Protein AF-A0A1H6NHF2-F1 (afdb_monomer)

Secondary structure (DSSP, 8-state):
----EEEEE-TTT--EEEEEEE-SSS---S-EEEE--STT---EEEE-SSSEEEEEE---

Sequence (60 aa):
MADETQQITCPSCHRKFELTEHNADGIPTENEHYECPYKGCDYSASQRSAGSFSTKRLAK

Solvent-accessible surface area (backbone atoms only — not comparable to full-atom values): 3794 Å² total; per-residue (Å²): 132,83,74,58,66,42,83,46,66,39,88,85,75,70,47,61,30,37,39,32,48,50,63,89,79,84,64,66,55,84,74,32,65,39,54,48,67,50,92,95,43,89,50,64,47,76,44,89,47,72,31,45,58,46,59,44,69,62,82,127

Organism: NCBI:txid173990

Structure (mmCIF, N/CA/C/O backbone):
data_AF-A0A1H6NHF2-F1
#
_entry.id   AF-A0A1H6NHF2-F1
#
loop_
_atom_site.group_PDB
_atom_site.id
_atom_site.type_symbol
_atom_site.label_a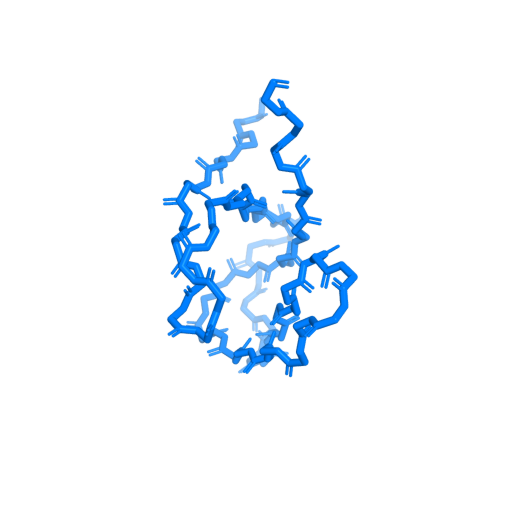tom_id
_atom_site.label_alt_id
_atom_site.label_comp_id
_atom_site.label_asym_id
_atom_site.label_entity_id
_atom_site.label_seq_id
_atom_site.pdbx_PDB_ins_code
_atom_site.Cartn_x
_atom_site.Cartn_y
_atom_site.Cartn_z
_atom_site.occupancy
_atom_site.B_iso_or_equiv
_atom_site.auth_seq_id
_atom_site.auth_comp_id
_atom_site.auth_asym_id
_atom_site.auth_atom_id
_atom_site.pdbx_PDB_model_num
ATOM 1 N N . MET A 1 1 ? 12.805 8.052 -14.631 1.00 44.97 1 MET A N 1
ATOM 2 C CA . MET A 1 1 ? 12.237 6.697 -14.760 1.00 44.97 1 MET A CA 1
ATOM 3 C C . MET A 1 1 ? 11.171 6.630 -13.684 1.00 44.97 1 MET A C 1
ATOM 5 O O . MET A 1 1 ? 11.532 6.745 -12.522 1.00 44.97 1 MET A O 1
ATOM 9 N N . ALA A 1 2 ? 9.898 6.732 -14.067 1.00 50.75 2 ALA A N 1
ATOM 10 C CA . ALA A 1 2 ? 8.805 6.953 -13.126 1.00 50.75 2 ALA A CA 1
ATOM 11 C C . ALA A 1 2 ? 8.500 5.642 -12.395 1.00 50.75 2 ALA A C 1
ATOM 13 O O . ALA A 1 2 ? 8.010 4.698 -12.999 1.00 50.75 2 ALA A O 1
ATOM 14 N N . ASP A 1 3 ? 8.869 5.592 -11.120 1.00 57.38 3 ASP A N 1
ATOM 15 C CA . ASP A 1 3 ? 8.366 4.618 -10.158 1.00 57.38 3 ASP A CA 1
ATOM 16 C C . ASP A 1 3 ? 6.866 4.901 -10.001 1.00 57.38 3 ASP A C 1
ATOM 18 O O . ASP A 1 3 ? 6.484 5.890 -9.371 1.00 57.38 3 ASP A O 1
ATOM 22 N N . GLU A 1 4 ? 6.013 4.144 -10.695 1.00 70.94 4 GLU A N 1
ATOM 23 C CA . GLU A 1 4 ? 4.567 4.362 -10.642 1.00 70.94 4 GLU A CA 1
ATOM 24 C C . GLU A 1 4 ? 4.034 3.710 -9.360 1.00 70.94 4 GLU A C 1
ATOM 26 O O . GLU A 1 4 ? 3.744 2.515 -9.299 1.00 70.94 4 GLU A O 1
ATOM 31 N N . THR A 1 5 ? 3.996 4.492 -8.278 1.00 74.44 5 THR A N 1
ATOM 32 C CA . THR A 1 5 ? 3.452 4.045 -6.996 1.00 74.44 5 THR A CA 1
ATOM 33 C C . THR A 1 5 ? 1.931 4.155 -6.996 1.00 74.44 5 THR A C 1
ATOM 35 O O . THR A 1 5 ? 1.353 5.213 -7.246 1.00 74.44 5 THR A O 1
ATOM 38 N N . GLN A 1 6 ? 1.253 3.055 -6.676 1.00 80.12 6 GLN A N 1
ATOM 39 C CA . GLN A 1 6 ? -0.197 3.013 -6.519 1.00 80.12 6 GLN A CA 1
ATOM 40 C C . GLN A 1 6 ? -0.568 2.889 -5.041 1.00 80.12 6 GLN A C 1
ATOM 42 O O . GLN A 1 6 ? -0.096 2.006 -4.327 1.00 80.12 6 GLN A O 1
ATOM 47 N N . GLN A 1 7 ? -1.450 3.767 -4.563 1.00 85.50 7 GLN A N 1
ATOM 48 C CA . GLN A 1 7 ? -1.993 3.677 -3.209 1.00 85.50 7 GLN A CA 1
ATOM 49 C C . GLN A 1 7 ? -3.184 2.720 -3.184 1.00 85.50 7 GLN A C 1
ATOM 51 O O . GLN A 1 7 ? -4.279 3.061 -3.633 1.00 85.50 7 GLN A O 1
ATOM 56 N N . ILE A 1 8 ? -2.996 1.540 -2.602 1.00 83.38 8 ILE A N 1
ATOM 57 C CA . ILE A 1 8 ? -4.054 0.541 -2.433 1.00 83.38 8 ILE A CA 1
ATOM 58 C C . ILE A 1 8 ? -4.432 0.373 -0.966 1.00 83.38 8 ILE A C 1
ATOM 60 O O . ILE A 1 8 ? -3.635 0.557 -0.046 1.00 83.38 8 ILE A O 1
ATOM 64 N N . THR A 1 9 ? -5.703 0.048 -0.739 1.00 86.31 9 THR A N 1
ATOM 65 C CA . THR A 1 9 ? -6.242 -0.194 0.602 1.00 86.31 9 THR A CA 1
ATOM 66 C C . THR A 1 9 ? -6.380 -1.691 0.815 1.00 86.31 9 THR A C 1
ATOM 68 O O . THR A 1 9 ? -7.047 -2.372 0.042 1.00 86.31 9 THR A O 1
ATOM 71 N N . CYS A 1 10 ? -5.762 -2.206 1.875 1.00 86.06 10 CYS A N 1
ATOM 72 C CA . CYS A 1 10 ? -5.876 -3.607 2.246 1.00 86.06 10 CYS A CA 1
ATOM 73 C C . CYS A 1 10 ? -7.331 -3.926 2.636 1.00 86.06 10 CYS A C 1
ATOM 75 O O . CYS A 1 10 ? -7.824 -3.320 3.587 1.00 86.06 10 CYS A O 1
ATOM 77 N N . PRO A 1 11 ? -8.015 -4.892 2.002 1.00 84.69 11 PRO A N 1
ATOM 78 C CA . PRO A 1 11 ? -9.385 -5.253 2.372 1.00 84.69 11 PRO A CA 1
ATOM 79 C C . PRO A 1 11 ? -9.468 -6.004 3.711 1.00 84.69 11 PRO A C 1
ATOM 81 O O . PRO A 1 11 ? -10.533 -6.067 4.307 1.00 84.69 11 PRO A O 1
ATOM 84 N N . SER A 1 12 ? -8.356 -6.551 4.216 1.00 86.38 12 SER A N 1
ATOM 85 C CA . SER A 1 1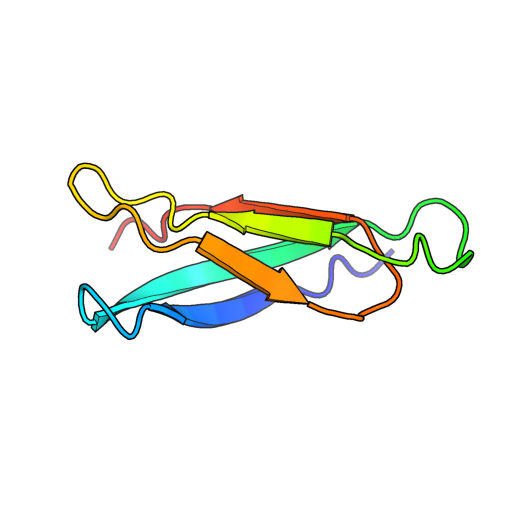2 ? -8.333 -7.255 5.505 1.00 86.38 12 SER A CA 1
ATOM 86 C C . SER A 1 12 ? -8.224 -6.296 6.697 1.00 86.38 12 SER A C 1
ATOM 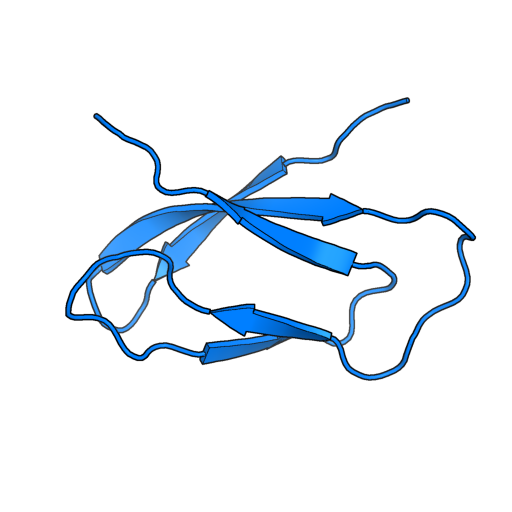88 O O . SER A 1 12 ? -8.991 -6.403 7.648 1.00 86.38 12 SER A O 1
ATOM 90 N N . CYS A 1 13 ? -7.300 -5.327 6.654 1.00 88.06 13 CYS A N 1
ATOM 91 C CA . CYS A 1 13 ? -7.073 -4.393 7.769 1.00 88.06 13 CYS A CA 1
ATOM 92 C C . CYS A 1 13 ? -7.504 -2.944 7.490 1.00 88.06 13 CYS A C 1
ATOM 94 O O . CYS A 1 13 ? -7.334 -2.086 8.355 1.00 88.06 13 CYS A O 1
ATOM 96 N N . HIS A 1 14 ? -8.025 -2.652 6.293 1.00 87.00 14 HIS A N 1
ATOM 97 C CA . HIS A 1 14 ? -8.473 -1.326 5.840 1.00 87.00 14 HIS A CA 1
ATOM 98 C C . HIS A 1 14 ? -7.386 -0.237 5.885 1.00 87.00 14 HIS A C 1
ATOM 100 O O . HIS A 1 14 ? -7.672 0.961 5.845 1.00 87.00 14 HIS A O 1
ATOM 106 N N . ARG A 1 15 ? -6.112 -0.638 5.951 1.00 86.56 15 ARG A N 1
ATOM 107 C CA . ARG A 1 15 ? -4.972 0.280 5.932 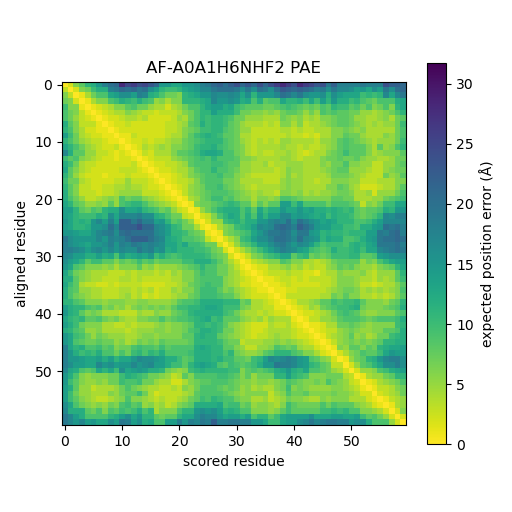1.00 86.56 15 ARG A CA 1
ATOM 108 C C . ARG A 1 15 ? -4.487 0.522 4.509 1.00 86.56 15 ARG A C 1
ATOM 110 O O . ARG A 1 15 ? -4.536 -0.373 3.668 1.00 86.56 15 ARG A O 1
ATOM 117 N N . LYS A 1 16 ? -4.006 1.738 4.261 1.00 87.38 16 LYS A N 1
ATOM 118 C CA . LYS A 1 16 ? -3.505 2.178 2.956 1.00 87.38 16 LYS A CA 1
ATOM 119 C C . LYS A 1 16 ? -2.009 1.938 2.871 1.00 87.38 16 LYS A C 1
ATOM 121 O O . LYS A 1 16 ? -1.287 2.373 3.757 1.00 87.38 16 LYS A O 1
ATOM 126 N N . PHE A 1 17 ? -1.542 1.287 1.823 1.00 86.25 17 PHE A N 1
ATOM 127 C CA . PHE A 1 17 ? -0.121 1.083 1.580 1.00 86.25 17 PHE A CA 1
ATOM 128 C C . PHE A 1 17 ? 0.214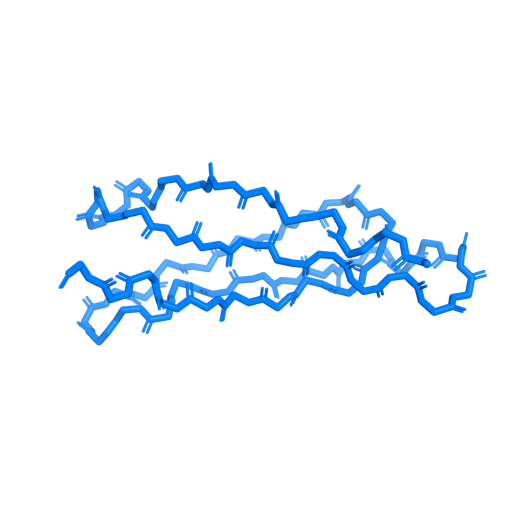 1.437 0.137 1.00 86.25 17 PHE A C 1
ATOM 130 O O . PHE A 1 17 ? -0.660 1.475 -0.731 1.00 86.25 17 PHE A O 1
ATOM 137 N N . GLU A 1 18 ? 1.482 1.746 -0.088 1.00 86.12 18 GLU A N 1
ATOM 138 C CA . GLU A 1 18 ? 1.995 2.031 -1.420 1.00 86.12 18 GLU A CA 1
ATOM 139 C C . GLU A 1 18 ? 2.459 0.719 -2.038 1.00 86.12 18 GLU A C 1
ATOM 141 O O . GLU A 1 18 ? 3.235 -0.015 -1.423 1.00 86.12 18 GLU A O 1
ATOM 146 N N . LEU A 1 19 ? 1.941 0.417 -3.222 1.00 81.69 19 LEU A N 1
ATOM 147 C CA . LEU A 1 19 ? 2.360 -0.679 -4.078 1.00 81.69 19 LEU A CA 1
ATOM 148 C C . LEU A 1 19 ? 3.192 -0.077 -5.204 1.00 81.69 19 LEU A C 1
ATOM 150 O O . LEU A 1 19 ? 2.694 0.704 -6.011 1.00 81.69 19 LEU A O 1
ATOM 154 N N . THR A 1 20 ? 4.470 -0.407 -5.205 1.00 78.88 20 THR A N 1
ATOM 155 C CA . THR A 1 20 ? 5.445 0.063 -6.178 1.00 78.88 20 THR A CA 1
ATOM 156 C C . THR A 1 20 ? 5.685 -1.029 -7.201 1.00 78.88 20 THR A C 1
ATOM 158 O O . THR A 1 20 ? 6.079 -2.125 -6.818 1.00 78.88 20 THR A O 1
ATOM 161 N N . GLU A 1 21 ? 5.475 -0.736 -8.480 1.00 76.44 21 GLU A N 1
ATOM 162 C CA . GLU A 1 21 ? 5.794 -1.649 -9.575 1.00 76.44 21 GLU A CA 1
ATOM 163 C C . GLU A 1 21 ? 7.222 -1.401 -10.092 1.00 76.44 21 GLU A C 1
ATOM 165 O O . GLU A 1 21 ? 7.560 -0.325 -10.583 1.00 76.44 21 GLU A O 1
ATOM 170 N N . HIS A 1 22 ? 8.076 -2.414 -9.999 1.00 70.31 22 HIS A N 1
ATOM 171 C CA . HIS A 1 22 ? 9.443 -2.423 -10.497 1.00 70.31 22 HIS A CA 1
ATOM 172 C C . HIS A 1 22 ? 9.508 -3.234 -11.795 1.00 70.31 22 HIS A C 1
ATOM 174 O O . HIS A 1 22 ? 9.770 -4.434 -11.797 1.00 70.31 22 HIS A O 1
ATOM 180 N N . ASN A 1 23 ? 9.280 -2.574 -12.929 1.00 64.94 23 ASN A N 1
ATOM 181 C CA . ASN A 1 23 ? 9.542 -3.148 -14.247 1.00 64.94 23 ASN A CA 1
ATOM 182 C C . ASN A 1 23 ? 10.989 -2.888 -14.664 1.00 64.94 23 ASN A C 1
ATOM 184 O O . ASN A 1 23 ? 11.313 -1.797 -15.130 1.00 64.94 23 ASN A O 1
ATOM 188 N N . ALA A 1 24 ? 11.863 -3.884 -14.514 1.00 56.41 24 ALA A N 1
ATOM 189 C CA . ALA A 1 24 ? 13.241 -3.777 -14.996 1.00 56.41 24 ALA A CA 1
ATOM 190 C C . ALA A 1 24 ? 13.375 -4.061 -16.506 1.00 56.41 24 ALA A C 1
ATOM 192 O O . ALA A 1 24 ? 14.258 -3.492 -17.139 1.00 56.41 24 ALA A O 1
ATOM 193 N N . ASP A 1 25 ? 12.498 -4.897 -17.080 1.00 56.62 25 ASP A N 1
ATOM 194 C CA . ASP A 1 25 ? 12.721 -5.475 -18.421 1.00 56.62 25 ASP A CA 1
ATOM 195 C C . ASP A 1 25 ? 11.497 -5.410 -19.361 1.00 56.62 25 ASP A C 1
ATOM 197 O O . ASP A 1 25 ? 11.591 -5.746 -20.535 1.00 56.62 25 ASP A O 1
ATOM 201 N N . GLY A 1 26 ? 10.325 -4.973 -18.877 1.00 54.78 26 GLY A N 1
ATOM 202 C CA . GLY A 1 26 ? 9.090 -4.925 -19.682 1.00 54.78 26 GLY A CA 1
ATOM 203 C C . GLY A 1 26 ? 8.548 -6.300 -20.105 1.00 54.78 26 GLY A C 1
ATOM 204 O O . GLY A 1 26 ? 7.618 -6.374 -20.909 1.00 54.78 26 GLY A O 1
ATOM 205 N N . ILE A 1 27 ? 9.112 -7.387 -19.570 1.00 57.41 27 ILE A N 1
ATOM 206 C CA . ILE A 1 27 ? 8.649 -8.756 -19.795 1.00 57.41 27 ILE A CA 1
ATOM 207 C C . ILE A 1 27 ? 7.699 -9.142 -18.651 1.00 57.41 27 ILE A C 1
ATOM 209 O O . ILE A 1 27 ? 8.104 -9.076 -17.489 1.00 57.41 27 ILE A O 1
ATOM 213 N N . PRO A 1 28 ? 6.450 -9.553 -18.941 1.00 52.03 28 PRO A N 1
ATOM 214 C CA . PRO A 1 28 ? 5.509 -9.970 -17.912 1.00 52.03 28 PRO A CA 1
ATOM 215 C C . PRO A 1 28 ? 5.975 -11.287 -17.284 1.00 52.03 28 PRO A C 1
ATOM 217 O O . PRO A 1 28 ? 5.918 -12.344 -17.910 1.00 52.03 28 PRO A O 1
ATOM 220 N N . THR A 1 29 ? 6.415 -11.241 -16.030 1.00 55.34 29 THR A N 1
ATOM 221 C CA . THR A 1 29 ? 6.513 -12.438 -15.196 1.00 55.34 29 THR A CA 1
ATOM 222 C C . THR A 1 29 ? 5.102 -12.766 -14.712 1.00 55.34 29 THR A C 1
ATOM 224 O O . THR A 1 29 ? 4.457 -11.983 -14.026 1.00 55.34 29 THR A O 1
ATOM 227 N N . GLU A 1 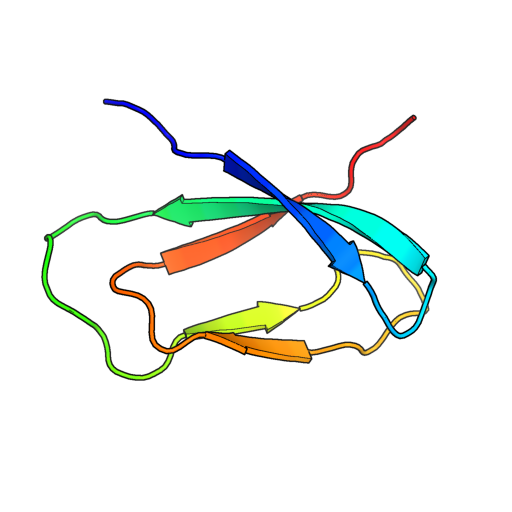30 ? 4.575 -13.914 -15.138 1.00 55.59 30 GLU A N 1
ATOM 228 C CA . GLU A 1 30 ? 3.141 -14.257 -15.080 1.00 55.59 30 GLU A CA 1
ATOM 229 C C . GLU A 1 30 ? 2.502 -14.312 -13.686 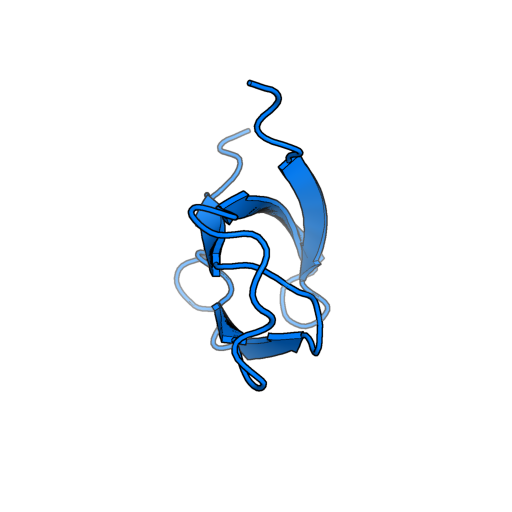1.00 55.59 30 GLU A C 1
ATOM 231 O O . GLU A 1 30 ? 1.296 -14.540 -13.576 1.00 55.59 30 GLU A O 1
ATOM 236 N N . ASN A 1 31 ? 3.260 -14.121 -12.610 1.00 60.62 31 ASN A N 1
ATOM 237 C CA . ASN A 1 31 ? 2.695 -14.217 -11.281 1.00 60.62 31 ASN A CA 1
ATOM 238 C C . ASN A 1 31 ? 3.559 -13.480 -10.276 1.00 60.62 31 ASN A C 1
ATOM 240 O O . ASN A 1 31 ? 4.520 -14.046 -9.747 1.00 60.62 31 ASN A O 1
ATOM 244 N N . GLU A 1 32 ? 3.178 -12.243 -9.977 1.00 70.62 32 GLU A N 1
ATOM 245 C CA . GLU A 1 32 ? 3.764 -11.562 -8.846 1.00 70.62 32 GLU A CA 1
ATOM 246 C C . GLU A 1 32 ? 2.772 -11.265 -7.731 1.00 70.62 32 GLU A C 1
ATOM 248 O O . GLU A 1 32 ? 1.605 -10.922 -7.940 1.00 70.62 32 GLU A O 1
ATOM 253 N N . HIS A 1 33 ? 3.252 -11.523 -6.519 1.00 76.12 33 HIS A N 1
ATOM 254 C CA . HIS A 1 33 ? 2.477 -11.528 -5.296 1.00 76.12 33 HIS A CA 1
ATOM 255 C C . HIS A 1 33 ? 2.937 -10.365 -4.439 1.00 76.12 33 HIS A C 1
ATOM 257 O O . HIS A 1 33 ? 4.129 -10.209 -4.188 1.00 76.12 33 HIS A O 1
ATOM 263 N N . TYR A 1 34 ? 1.982 -9.585 -3.952 1.00 81.81 34 TYR A N 1
ATOM 264 C CA . TYR A 1 34 ? 2.231 -8.552 -2.968 1.00 81.81 34 TYR A CA 1
ATOM 265 C C . TYR A 1 34 ? 1.563 -8.923 -1.647 1.00 81.81 34 TYR A C 1
ATOM 267 O O . TYR A 1 34 ? 0.434 -9.420 -1.608 1.00 81.81 34 TYR A O 1
ATOM 275 N N . GLU A 1 35 ? 2.267 -8.668 -0.552 1.00 83.69 35 GLU A N 1
ATOM 276 C CA . GLU A 1 35 ? 1.774 -8.878 0.805 1.00 83.69 35 GLU A CA 1
ATOM 277 C C . GLU A 1 35 ? 1.531 -7.542 1.500 1.00 83.69 35 GLU A C 1
ATOM 279 O O . GLU A 1 35 ? 2.197 -6.542 1.256 1.00 83.69 35 GLU A O 1
ATOM 284 N N . CYS A 1 36 ? 0.538 -7.497 2.375 1.00 86.88 36 CYS A N 1
ATOM 285 C CA . CYS A 1 36 ? 0.248 -6.317 3.160 1.00 86.88 36 CYS A CA 1
ATOM 286 C C . CYS A 1 36 ? 1.383 -6.099 4.170 1.00 86.88 36 CYS A C 1
ATOM 288 O O . CYS A 1 36 ? 1.570 -6.917 5.069 1.00 86.88 36 CYS A O 1
ATOM 290 N N . PRO A 1 37 ? 2.099 -4.962 4.139 1.00 84.75 37 PRO A N 1
ATOM 291 C CA . PRO A 1 37 ? 3.296 -4.806 4.956 1.00 84.75 37 PRO A CA 1
ATOM 292 C C . PRO A 1 37 ? 2.964 -4.478 6.427 1.00 84.75 37 PRO A C 1
ATOM 294 O O . PRO A 1 37 ? 3.850 -4.198 7.240 1.00 84.75 37 PRO A O 1
ATOM 297 N N . TYR A 1 38 ? 1.687 -4.469 6.817 1.00 84.44 38 TYR A N 1
ATOM 298 C CA . TYR A 1 38 ? 1.242 -4.168 8.175 1.00 84.44 38 TYR A CA 1
ATOM 299 C C . TYR A 1 38 ? 1.364 -5.379 9.106 1.00 84.44 38 TYR A C 1
ATOM 301 O O . TYR A 1 38 ? 0.771 -6.425 8.876 1.00 84.44 38 TYR A O 1
ATOM 309 N N . LYS A 1 39 ? 2.072 -5.200 10.233 1.00 80.31 39 LYS A N 1
ATOM 310 C CA . LYS A 1 39 ? 2.168 -6.209 11.303 1.00 80.31 39 LYS A CA 1
ATOM 311 C C . LYS A 1 39 ? 0.762 -6.612 11.772 1.00 80.31 39 LYS A C 1
ATOM 313 O O . LYS A 1 39 ? 0.006 -5.752 12.227 1.00 80.31 39 LYS A O 1
ATOM 318 N N . GLY A 1 40 ? 0.449 -7.905 11.670 1.00 83.81 40 GLY A N 1
ATOM 319 C CA . GLY A 1 40 ? -0.853 -8.478 12.034 1.00 83.81 40 GLY A CA 1
ATOM 320 C C . GLY A 1 40 ? -1.860 -8.580 10.884 1.00 83.81 40 GLY A C 1
ATOM 321 O O . GLY A 1 40 ? -3.009 -8.925 11.134 1.00 83.81 40 GLY A O 1
ATOM 322 N N . CYS A 1 41 ? -1.462 -8.277 9.647 1.00 83.94 41 CYS A N 1
ATOM 323 C CA . CYS A 1 41 ? -2.278 -8.491 8.461 1.00 83.94 41 CYS A CA 1
ATOM 324 C C . CYS A 1 41 ? -1.570 -9.478 7.529 1.00 83.94 41 CYS A C 1
ATOM 326 O O . CYS A 1 41 ? -0.497 -9.169 7.028 1.00 83.94 41 CYS A O 1
ATOM 328 N N . ASP A 1 42 ? -2.183 -10.639 7.302 1.00 82.25 42 ASP A N 1
ATOM 329 C CA . ASP A 1 42 ? -1.662 -11.709 6.433 1.00 82.25 42 ASP A CA 1
ATOM 330 C C . ASP A 1 42 ? -2.235 -11.623 5.007 1.00 82.25 42 ASP A C 1
ATOM 332 O O . ASP A 1 42 ? -2.320 -12.594 4.262 1.00 82.25 42 ASP A O 1
ATOM 336 N N . TYR A 1 43 ? -2.727 -10.442 4.628 1.00 85.38 43 TYR A N 1
ATOM 337 C CA . TYR A 1 43 ? -3.322 -10.262 3.316 1.00 85.38 43 TYR A CA 1
ATOM 338 C C . TYR A 1 43 ? -2.236 -10.334 2.248 1.00 85.38 43 TYR A C 1
ATOM 340 O O . TYR A 1 43 ? -1.370 -9.465 2.191 1.00 85.38 43 TYR A O 1
ATOM 348 N N . SER A 1 44 ? -2.322 -11.337 1.386 1.00 82.75 44 SER A N 1
ATOM 349 C CA . SER A 1 44 ? -1.500 -11.484 0.194 1.00 82.75 44 SER A CA 1
ATOM 350 C C . SER A 1 44 ? -2.406 -11.548 -1.029 1.00 82.75 44 SER A C 1
ATOM 352 O O . SER A 1 44 ? -3.503 -12.108 -0.987 1.00 82.75 44 SER A O 1
ATOM 354 N N . ALA A 1 45 ? -1.977 -10.924 -2.117 1.00 79.81 45 ALA A N 1
ATOM 355 C CA . ALA A 1 45 ? -2.709 -10.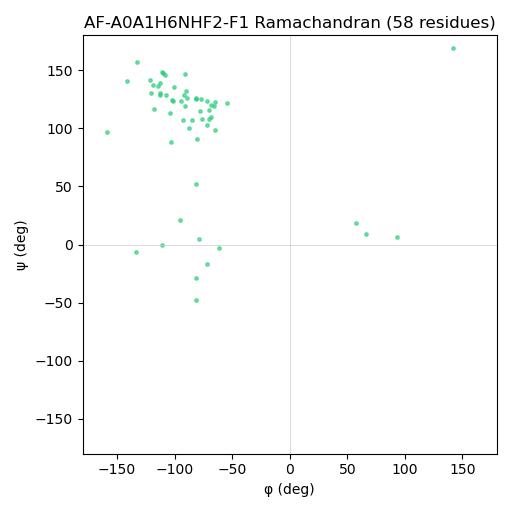931 -3.368 1.00 79.81 45 ALA A CA 1
ATOM 356 C C . ALA A 1 45 ? -1.739 -11.044 -4.539 1.00 79.81 45 ALA A C 1
ATOM 358 O O . ALA A 1 45 ? -0.668 -10.445 -4.544 1.00 79.81 45 ALA A O 1
ATOM 359 N N . SER A 1 46 ? -2.129 -11.825 -5.538 1.00 74.69 46 SER A N 1
ATOM 360 C CA . SER A 1 46 ? -1.437 -11.904 -6.819 1.00 74.69 46 SER A CA 1
ATOM 361 C C . SER A 1 46 ? -2.025 -10.863 -7.757 1.00 74.69 46 SER A C 1
ATOM 363 O O . SER A 1 46 ? -3.248 -10.784 -7.905 1.00 74.69 46 SER A O 1
ATOM 365 N N . GLN A 1 47 ? -1.177 -10.090 -8.427 1.00 68.25 47 GLN A N 1
ATOM 366 C CA . GLN A 1 47 ? -1.611 -9.269 -9.550 1.00 68.25 47 GLN A CA 1
ATOM 367 C C . GLN A 1 47 ? -0.979 -9.810 -10.830 1.00 68.25 47 GLN A C 1
ATOM 369 O O . GLN A 1 47 ? 0.229 -10.006 -10.905 1.00 68.25 47 GLN A O 1
ATOM 374 N N . ARG A 1 48 ? -1.808 -10.049 -11.853 1.00 64.56 48 ARG A N 1
ATOM 375 C CA . ARG A 1 48 ? -1.343 -10.382 -13.210 1.00 64.56 48 ARG A CA 1
ATOM 376 C C . ARG A 1 48 ? -0.954 -9.111 -13.964 1.00 64.56 48 ARG A C 1
ATOM 378 O O . ARG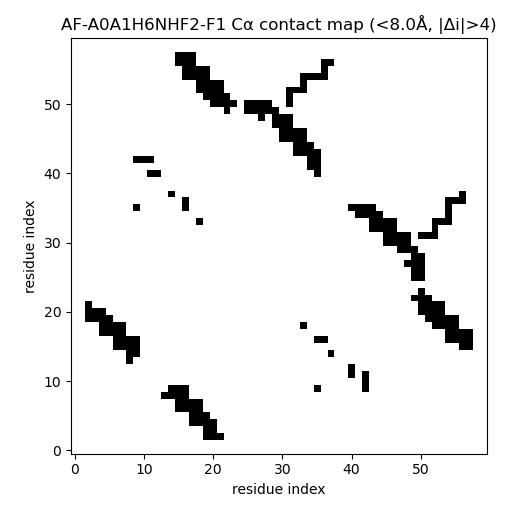 A 1 48 ? -1.482 -8.839 -15.039 1.00 64.56 48 ARG A O 1
ATOM 385 N N . SER A 1 49 ? -0.109 -8.301 -13.352 1.00 58.41 49 SER A N 1
ATOM 386 C CA . SER A 1 49 ? 0.408 -7.078 -13.953 1.00 58.41 49 SER A CA 1
ATOM 387 C C . SER A 1 49 ? 1.875 -7.302 -14.301 1.00 58.41 49 SER A C 1
ATOM 389 O O . SER A 1 49 ? 2.566 -8.076 -13.641 1.00 58.41 49 SER A O 1
ATOM 391 N N . ALA A 1 50 ? 2.323 -6.691 -15.395 1.00 59.06 50 ALA A N 1
ATOM 392 C CA . ALA A 1 50 ? 3.706 -6.781 -15.831 1.00 59.06 50 ALA A CA 1
ATOM 393 C C . ALA A 1 50 ? 4.557 -5.985 -14.843 1.00 59.06 50 ALA A C 1
ATOM 395 O O . ALA A 1 50 ? 4.445 -4.770 -14.846 1.00 59.06 50 ALA A O 1
ATOM 396 N N . GLY A 1 51 ? 5.345 -6.641 -13.991 1.00 65.38 51 GLY A N 1
ATOM 397 C CA . GLY A 1 51 ? 6.333 -5.969 -13.149 1.00 65.38 51 GLY A CA 1
ATOM 398 C C . GLY A 1 51 ? 6.468 -6.548 -11.754 1.00 65.38 51 GLY A C 1
ATOM 399 O O . GLY A 1 51 ? 5.653 -7.369 -11.329 1.00 65.38 51 GLY A O 1
ATOM 400 N N . SER A 1 52 ? 7.516 -6.096 -11.057 1.00 66.00 52 SER A N 1
ATOM 401 C CA . SER A 1 52 ? 7.783 -6.527 -9.695 1.00 66.00 52 SER A CA 1
ATOM 402 C C . SER A 1 52 ? 7.183 -5.618 -8.618 1.00 66.00 52 SER A C 1
ATOM 404 O O . SER A 1 52 ? 7.684 -4.529 -8.374 1.00 66.00 52 SER A O 1
ATOM 406 N N . PHE A 1 53 ? 6.128 -6.040 -7.931 1.00 72.88 53 PHE A N 1
ATOM 407 C CA . PHE A 1 53 ? 5.471 -5.318 -6.854 1.00 72.88 53 PHE A CA 1
ATOM 408 C C . PHE A 1 53 ? 6.242 -5.382 -5.536 1.00 72.88 53 PHE A C 1
ATOM 410 O O . PHE A 1 53 ? 6.500 -6.433 -4.956 1.00 72.88 53 PHE A O 1
ATOM 417 N N . SER A 1 54 ? 6.523 -4.208 -4.989 1.00 76.44 54 SER A N 1
ATOM 418 C CA . SER A 1 54 ? 7.008 -4.026 -3.627 1.00 76.44 54 SER A CA 1
ATOM 419 C C . SER A 1 54 ? 6.043 -3.155 -2.846 1.00 76.44 54 SER A C 1
ATOM 421 O O . SER A 1 54 ? 5.657 -2.077 -3.288 1.00 76.44 54 SER A O 1
ATOM 423 N N . THR A 1 55 ? 5.659 -3.594 -1.652 1.00 78.56 55 THR A N 1
ATOM 424 C CA . THR A 1 55 ? 4.758 -2.818 -0.795 1.00 78.56 55 THR A CA 1
ATOM 425 C C . THR A 1 55 ? 5.517 -2.082 0.291 1.00 78.56 55 THR A C 1
ATOM 427 O O . THR A 1 55 ? 6.339 -2.676 0.994 1.00 78.56 55 THR A O 1
ATOM 430 N N . LYS A 1 56 ? 5.183 -0.814 0.518 1.00 80.56 56 LYS A N 1
ATOM 431 C CA . LYS A 1 56 ? 5.693 -0.036 1.650 1.00 80.56 56 LYS A CA 1
ATOM 432 C C . LYS A 1 56 ? 4.553 0.408 2.551 1.00 80.56 56 LYS A C 1
ATOM 434 O O . LYS A 1 56 ? 3.493 0.845 2.104 1.00 80.56 56 LYS A O 1
ATOM 439 N N . ARG A 1 57 ? 4.779 0.286 3.862 1.00 79.69 57 ARG A N 1
ATOM 440 C CA . ARG A 1 57 ? 3.874 0.851 4.868 1.00 79.69 57 ARG A CA 1
ATOM 441 C C . ARG A 1 57 ? 3.909 2.366 4.746 1.00 79.69 57 ARG A C 1
ATOM 443 O O . ARG A 1 57 ? 4.951 2.960 5.014 1.00 79.69 57 ARG A O 1
ATOM 450 N N . LEU A 1 58 ? 2.761 2.968 4.456 1.00 75.44 58 LEU A N 1
ATOM 451 C CA . LEU A 1 58 ? 2.596 4.403 4.609 1.00 75.44 58 LEU A CA 1
ATOM 452 C C . LEU A 1 58 ? 2.534 4.693 6.116 1.00 75.44 58 LEU A C 1
ATOM 454 O O . LEU A 1 58 ? 1.545 4.372 6.787 1.00 75.44 58 LEU A O 1
ATOM 458 N N . ALA A 1 59 ? 3.640 5.191 6.670 1.00 64.19 59 ALA A N 1
ATOM 459 C CA . ALA A 1 59 ? 3.650 5.755 8.013 1.00 64.19 59 ALA A CA 1
ATOM 460 C C . ALA A 1 59 ? 2.897 7.090 7.950 1.00 64.19 59 ALA A C 1
ATOM 462 O O . ALA A 1 59 ? 3.208 7.929 7.108 1.00 64.19 59 ALA A O 1
ATOM 463 N N . LYS A 1 60 ? 1.858 7.231 8.776 1.00 54.88 60 LYS A N 1
ATOM 464 C CA . LYS A 1 60 ? 1.058 8.455 8.872 1.00 54.88 60 LYS A CA 1
ATOM 465 C C . LYS A 1 60 ? 1.725 9.454 9.807 1.00 54.88 60 LYS A C 1
ATOM 467 O O . LYS A 1 60 ? 2.260 8.986 10.837 1.00 54.88 60 LYS A O 1
#

Mean predicted aligned error: 8.06 Å

pLDDT: mean 73.65, std 12.02, range [44.97, 88.06]

Radius of gyration: 11.74 Å; Cα contacts (8 Å, |Δi|>4): 117; chains: 1; bounding box: 23×23×32 Å

Foldseek 3Di:
DDQDWDWDAQPQPRATKTKTFAQPDQDFPQWEKEADPDDPGRDIDIDRDRGHIDIDHDDD